Protein AF-A0A955VU71-F1 (afdb_monomer)

Structure (mmCIF, N/CA/C/O backbone):
data_AF-A0A955VU71-F1
#
_entry.id   AF-A0A955VU71-F1
#
loop_
_atom_site.group_PDB
_atom_site.id
_atom_site.type_symbol
_atom_site.label_atom_id
_atom_site.label_alt_id
_atom_site.label_comp_id
_atom_site.label_asym_id
_atom_site.label_entity_id
_atom_site.label_seq_id
_atom_site.pdbx_PDB_ins_code
_atom_site.Cartn_x
_atom_site.Cartn_y
_atom_site.Cartn_z
_atom_site.occupancy
_atom_site.B_iso_or_equiv
_atom_site.auth_seq_id
_atom_site.auth_comp_id
_atom_site.auth_asym_id
_atom_site.auth_atom_id
_atom_site.pdbx_PDB_model_num
ATOM 1 N N . MET A 1 1 ? -10.764 7.690 -10.296 1.00 56.53 1 MET A N 1
ATOM 2 C CA . MET A 1 1 ? -9.664 6.721 -10.076 1.00 56.53 1 MET A CA 1
ATOM 3 C C . MET A 1 1 ? -9.074 6.740 -8.660 1.00 56.53 1 MET A C 1
ATOM 5 O O . MET A 1 1 ? -8.476 5.755 -8.268 1.00 56.53 1 MET A O 1
ATOM 9 N N . THR A 1 2 ? -9.252 7.794 -7.853 1.00 69.88 2 THR A N 1
ATOM 10 C CA . THR A 1 2 ? -8.727 7.855 -6.470 1.00 69.88 2 THR A CA 1
ATOM 11 C C . THR A 1 2 ? -9.518 7.043 -5.436 1.00 69.88 2 THR A C 1
ATOM 13 O O . THR A 1 2 ? -8.966 6.726 -4.390 1.00 69.88 2 THR A O 1
ATOM 16 N N . GLY A 1 3 ? -10.781 6.691 -5.709 1.00 81.75 3 GLY A N 1
ATOM 17 C CA . GLY A 1 3 ? -11.631 5.944 -4.768 1.00 81.75 3 GLY A CA 1
ATOM 18 C C . GLY A 1 3 ? -11.113 4.537 -4.453 1.00 81.75 3 GLY A C 1
ATOM 19 O O . GLY A 1 3 ? -10.954 4.199 -3.286 1.00 81.75 3 GLY A O 1
ATOM 20 N N . GLU A 1 4 ? -10.767 3.753 -5.479 1.00 84.88 4 GLU A N 1
ATOM 21 C CA . GLU A 1 4 ? -10.231 2.390 -5.303 1.00 84.88 4 GLU A CA 1
ATOM 22 C C . GLU A 1 4 ? -8.861 2.388 -4.612 1.00 84.88 4 GLU A C 1
ATOM 24 O O . GLU A 1 4 ? -8.588 1.538 -3.768 1.00 84.88 4 GLU A O 1
ATOM 29 N N . PHE A 1 5 ? -8.018 3.382 -4.913 1.00 89.12 5 PHE A N 1
ATOM 30 C CA . PHE A 1 5 ? -6.723 3.552 -4.253 1.00 89.12 5 PHE A CA 1
ATOM 31 C C . PHE A 1 5 ? -6.884 3.795 -2.748 1.00 89.12 5 PHE A C 1
ATOM 33 O O . PHE A 1 5 ? -6.208 3.163 -1.941 1.00 89.12 5 PHE A O 1
ATOM 40 N N . LEU A 1 6 ? -7.782 4.709 -2.364 1.00 89.94 6 LEU A N 1
ATOM 41 C CA . LEU A 1 6 ? -8.023 5.020 -0.955 1.00 89.94 6 LEU A CA 1
ATOM 42 C C . LEU A 1 6 ? -8.595 3.814 -0.206 1.00 89.94 6 LEU A C 1
ATOM 44 O O . LEU A 1 6 ? -8.142 3.544 0.900 1.00 89.94 6 LEU A O 1
ATOM 48 N N . ALA A 1 7 ? -9.505 3.060 -0.830 1.00 89.62 7 ALA A N 1
ATOM 49 C CA . ALA A 1 7 ? -10.052 1.841 -0.242 1.00 89.62 7 ALA A CA 1
ATOM 50 C C . ALA A 1 7 ? -8.963 0.785 0.026 1.00 89.62 7 ALA A C 1
ATOM 52 O O . ALA A 1 7 ? -8.946 0.184 1.097 1.00 89.62 7 ALA A O 1
ATOM 53 N N . ALA A 1 8 ? -8.018 0.593 -0.901 1.00 88.88 8 ALA A N 1
ATOM 54 C CA . ALA A 1 8 ? -6.903 -0.338 -0.708 1.00 88.88 8 ALA A CA 1
ATOM 55 C C . ALA A 1 8 ? -5.977 0.089 0.447 1.00 88.88 8 ALA A C 1
ATOM 57 O O . ALA A 1 8 ? -5.578 -0.732 1.272 1.00 88.88 8 ALA A O 1
ATOM 58 N N . VAL A 1 9 ? -5.664 1.386 0.534 1.00 89.12 9 VAL A N 1
ATOM 59 C CA . VAL A 1 9 ? -4.843 1.949 1.619 1.00 89.12 9 VAL A CA 1
ATOM 60 C C . VAL A 1 9 ? -5.538 1.817 2.974 1.00 89.12 9 VAL A C 1
ATOM 62 O O . VAL A 1 9 ? -4.904 1.448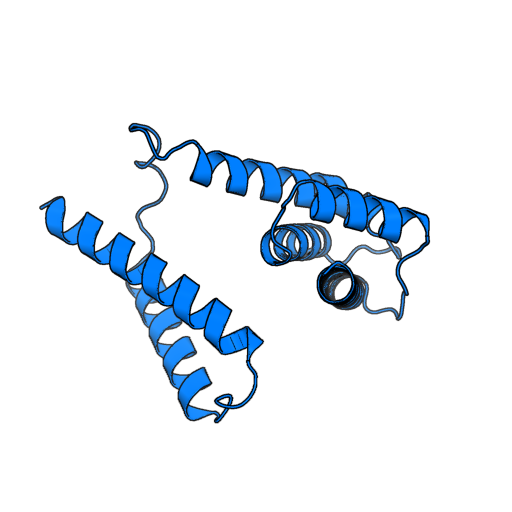 3.961 1.00 89.12 9 VAL A O 1
ATOM 65 N N . GLU A 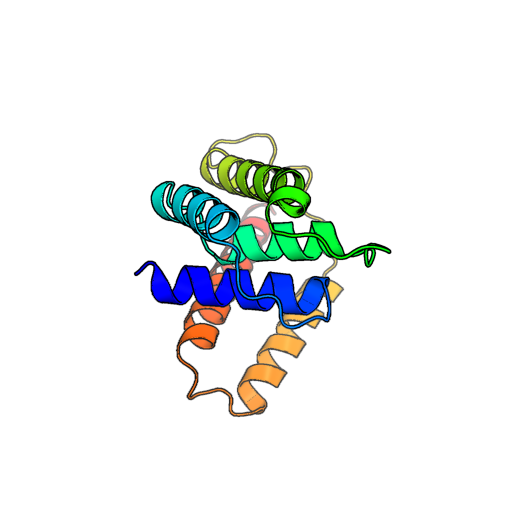1 10 ? -6.840 2.094 3.024 1.00 90.44 10 GLU A N 1
ATOM 66 C CA . GLU A 1 10 ? -7.652 1.954 4.231 1.00 90.44 10 GLU A CA 1
ATOM 67 C C . GLU A 1 10 ? -7.692 0.499 4.707 1.00 90.44 10 GLU A C 1
ATOM 69 O O . GLU A 1 10 ? -7.413 0.232 5.873 1.00 90.44 10 GLU A O 1
ATOM 74 N N . GLN A 1 11 ? -7.934 -0.457 3.806 1.00 89.62 11 GLN A N 1
ATOM 75 C CA . GLN A 1 11 ? -7.921 -1.884 4.140 1.00 89.62 11 GLN A CA 1
ATOM 76 C C . GLN A 1 11 ? -6.576 -2.344 4.713 1.00 89.62 11 GLN A C 1
ATOM 78 O O . GLN A 1 11 ? -6.554 -3.054 5.720 1.00 89.62 11 GLN A O 1
ATOM 83 N N . ALA A 1 12 ? -5.458 -1.909 4.126 1.00 87.19 12 ALA A N 1
ATOM 84 C CA . ALA A 1 12 ? -4.128 -2.244 4.631 1.00 87.19 12 ALA A CA 1
ATOM 85 C C . ALA A 1 12 ? -3.883 -1.669 6.038 1.00 87.19 12 ALA A C 1
ATOM 87 O O . ALA A 1 12 ? -3.353 -2.351 6.919 1.00 87.19 12 ALA A O 1
ATOM 88 N N . LEU A 1 13 ? -4.317 -0.429 6.286 1.00 87.19 13 LEU A N 1
ATOM 89 C CA . LEU A 1 13 ? -4.180 0.205 7.597 1.00 87.19 13 LEU A CA 1
ATOM 90 C C . LEU A 1 13 ? -5.058 -0.481 8.656 1.00 87.19 13 LEU A C 1
ATOM 92 O O . LEU A 1 13 ? -4.614 -0.693 9.788 1.00 87.19 13 LEU A O 1
ATOM 96 N N . LEU A 1 14 ? -6.279 -0.875 8.286 1.00 85.75 14 LEU A N 1
ATOM 97 C CA . LEU A 1 14 ? -7.185 -1.647 9.138 1.00 85.75 14 LEU A CA 1
ATOM 98 C C . LEU A 1 14 ? -6.587 -3.007 9.510 1.00 85.75 14 LEU A C 1
ATOM 100 O O . LEU A 1 14 ? -6.620 -3.388 10.682 1.00 85.75 14 LEU A O 1
ATOM 104 N N . ALA A 1 15 ? -5.990 -3.714 8.548 1.00 84.62 15 ALA A N 1
ATOM 105 C CA . ALA A 1 15 ? -5.336 -4.998 8.789 1.00 84.62 15 ALA A CA 1
ATOM 106 C C . ALA A 1 15 ? -4.137 -4.870 9.749 1.00 84.62 15 ALA A C 1
ATOM 108 O O . ALA A 1 15 ? -3.976 -5.691 10.655 1.00 84.62 15 ALA A O 1
ATOM 109 N N . GLY A 1 16 ? -3.332 -3.813 9.597 1.00 76.69 16 GLY A N 1
ATOM 110 C CA . GLY A 1 16 ? -2.158 -3.563 10.438 1.00 76.69 16 GLY A CA 1
ATOM 111 C C . GLY A 1 16 ? -2.487 -3.096 11.861 1.00 76.69 16 GLY A C 1
ATOM 112 O O . GLY A 1 16 ? -1.804 -3.470 12.816 1.00 76.69 16 GLY A O 1
ATOM 113 N N . THR A 1 17 ? -3.545 -2.300 12.030 1.00 76.81 17 THR A N 1
ATOM 114 C CA . THR A 1 17 ? -3.919 -1.710 13.331 1.00 76.81 17 THR A CA 1
ATOM 115 C C . THR A 1 17 ? -4.966 -2.515 14.102 1.00 76.81 17 THR A C 1
ATOM 117 O O . THR A 1 17 ? -5.061 -2.378 15.324 1.00 76.81 17 THR A O 1
ATOM 120 N N . GLY A 1 18 ? -5.757 -3.351 13.420 1.00 67.25 18 GLY A N 1
ATOM 121 C CA . GLY A 1 18 ? -6.807 -4.178 14.020 1.00 67.25 18 GLY A CA 1
ATOM 122 C C . GLY A 1 18 ? -7.968 -3.390 14.638 1.00 67.25 18 GLY A C 1
ATOM 123 O O . GLY A 1 18 ? -8.776 -3.961 15.368 1.00 67.25 18 GLY A O 1
ATOM 124 N N . ARG A 1 19 ? -8.055 -2.079 14.387 1.00 61.81 19 ARG A N 1
ATOM 125 C CA . ARG A 1 19 ? -9.145 -1.210 14.845 1.00 61.81 19 ARG A CA 1
ATOM 126 C C . ARG A 1 19 ? -9.700 -0.446 13.656 1.00 61.81 19 ARG A C 1
ATOM 128 O O . ARG A 1 19 ? -8.923 0.016 12.832 1.00 61.81 19 ARG A O 1
ATOM 135 N N . GLY A 1 20 ? -11.029 -0.325 13.610 1.00 58.00 20 GLY A N 1
ATOM 136 C CA . GLY A 1 20 ? -11.836 0.344 12.581 1.00 58.00 20 GLY A CA 1
ATOM 137 C C . GLY A 1 20 ? -11.543 1.836 12.415 1.00 58.00 20 GLY A C 1
ATOM 138 O O . GLY A 1 20 ? -12.408 2.667 12.668 1.00 58.00 20 GLY A O 1
ATOM 139 N N . LEU A 1 21 ? -10.315 2.183 12.047 1.00 62.31 21 LEU A N 1
ATOM 140 C CA . LEU A 1 21 ? -9.894 3.535 11.741 1.00 62.31 21 LEU A CA 1
ATOM 141 C C . LEU A 1 21 ? -10.182 3.821 10.278 1.00 62.31 21 LEU A C 1
ATOM 143 O O . LEU A 1 21 ? -9.476 3.347 9.390 1.00 62.31 21 LEU A O 1
ATOM 147 N N . MET A 1 22 ? -11.196 4.652 10.054 1.00 75.19 22 MET A N 1
ATOM 148 C CA . MET A 1 22 ? -11.243 5.435 8.829 1.00 75.19 22 MET A CA 1
ATOM 149 C C . MET A 1 22 ? -9.973 6.278 8.720 1.00 75.19 22 MET A C 1
ATOM 151 O O . MET A 1 22 ? -9.438 6.765 9.723 1.00 75.19 22 MET A O 1
ATOM 155 N N . LEU A 1 23 ? -9.508 6.474 7.488 1.00 80.94 23 LEU A N 1
ATOM 156 C CA . LEU A 1 23 ? -8.397 7.378 7.217 1.00 80.94 23 LEU A CA 1
ATOM 157 C C . LEU A 1 23 ? -8.743 8.782 7.725 1.00 80.94 23 LEU A C 1
ATOM 159 O O . LEU A 1 23 ? -9.775 9.353 7.366 1.00 80.94 23 LEU A O 1
ATOM 163 N N . SER A 1 24 ? -7.856 9.367 8.532 1.00 84.81 24 SER A N 1
ATOM 164 C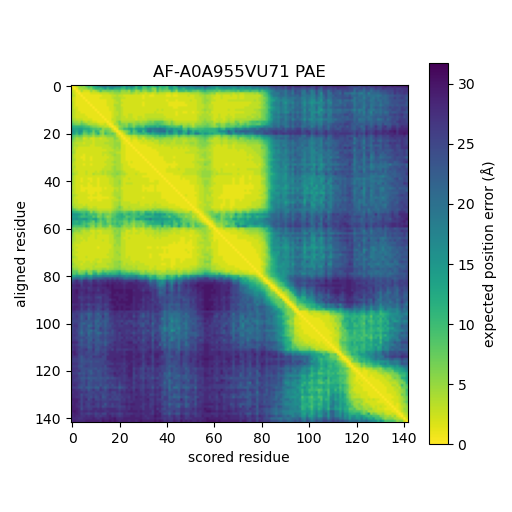 CA . SER A 1 24 ? -7.994 10.773 8.903 1.00 84.81 24 SER A CA 1
ATOM 165 C C . SER A 1 24 ? -7.876 11.663 7.658 1.00 84.81 24 SER A C 1
ATOM 167 O O . SER A 1 24 ? -7.277 11.274 6.652 1.00 84.81 24 SER A O 1
ATOM 169 N N . ALA A 1 25 ? -8.375 12.901 7.718 1.00 86.38 25 ALA A N 1
ATOM 170 C CA . ALA A 1 25 ? -8.219 13.854 6.613 1.00 86.38 25 ALA A CA 1
ATOM 171 C C . ALA A 1 25 ? -6.743 14.042 6.198 1.00 86.38 25 ALA A C 1
ATOM 173 O O . ALA A 1 25 ? -6.440 14.215 5.017 1.00 86.38 25 ALA A O 1
ATOM 174 N N . MET A 1 26 ? -5.817 13.956 7.158 1.00 86.12 26 MET A N 1
ATOM 175 C CA . MET A 1 26 ? -4.380 14.052 6.904 1.00 86.12 26 MET A CA 1
ATOM 176 C C . MET A 1 26 ? -3.835 12.808 6.185 1.00 86.12 26 MET A C 1
ATOM 178 O O . MET A 1 26 ? -3.070 12.943 5.227 1.00 86.12 26 MET A O 1
ATOM 182 N N . ASP A 1 27 ? -4.283 11.614 6.577 1.00 88.62 27 ASP A N 1
ATOM 183 C CA . ASP A 1 27 ? -3.915 10.356 5.916 1.00 88.62 27 ASP A CA 1
ATOM 184 C C . ASP A 1 27 ? -4.466 10.294 4.485 1.00 88.62 27 ASP A C 1
ATOM 186 O O . ASP A 1 27 ? -3.757 9.898 3.562 1.00 88.62 27 ASP A O 1
ATOM 190 N N . VAL A 1 28 ? -5.693 10.781 4.264 1.00 90.25 28 VAL A N 1
ATOM 191 C CA . VAL A 1 28 ? -6.280 10.901 2.921 1.00 90.25 28 VAL A CA 1
ATOM 192 C C . VAL A 1 28 ? -5.426 11.805 2.031 1.00 90.25 28 VAL A C 1
ATOM 194 O O . VAL A 1 28 ? -5.174 11.473 0.872 1.00 90.25 28 VAL A O 1
ATOM 197 N N . GLN A 1 29 ? -4.947 12.939 2.548 1.00 92.44 29 GLN A N 1
ATOM 198 C CA . GLN A 1 29 ? -4.090 13.845 1.777 1.00 92.44 29 GLN A CA 1
ATOM 199 C C . GLN A 1 29 ? -2.728 13.222 1.458 1.00 92.44 29 GLN A C 1
ATOM 201 O O . GLN A 1 29 ? -2.203 13.419 0.359 1.00 92.44 29 GLN A O 1
ATOM 206 N N . LEU A 1 30 ? -2.166 12.443 2.384 1.00 92.56 30 LEU A N 1
ATOM 207 C CA . LEU A 1 30 ? -0.935 11.697 2.149 1.00 92.56 30 LEU A CA 1
ATOM 208 C C . LEU A 1 30 ? -1.128 10.612 1.078 1.00 92.56 30 LEU A C 1
ATOM 210 O O . LEU A 1 30 ? -0.394 10.606 0.092 1.00 92.56 30 LEU A O 1
ATOM 214 N N . ALA A 1 31 ? -2.175 9.797 1.185 1.00 91.81 31 ALA A N 1
ATOM 215 C CA . ALA A 1 31 ? -2.515 8.789 0.185 1.00 91.81 31 ALA A CA 1
ATOM 216 C C . ALA A 1 31 ? -2.761 9.410 -1.204 1.00 91.81 31 ALA A C 1
ATOM 218 O O . ALA A 1 31 ? -2.256 8.927 -2.217 1.00 91.81 31 ALA A O 1
ATOM 219 N N . ARG A 1 32 ? -3.460 10.553 -1.267 1.00 93.06 32 ARG A N 1
ATOM 220 C CA . ARG A 1 32 ? -3.664 11.310 -2.515 1.00 93.06 32 ARG A CA 1
ATOM 221 C C . ARG A 1 32 ? -2.367 11.845 -3.115 1.00 93.06 32 ARG A C 1
ATOM 223 O O . ARG A 1 32 ? -2.312 12.027 -4.330 1.00 93.06 32 ARG A O 1
ATOM 230 N N . ARG A 1 33 ? -1.340 12.146 -2.313 1.00 93.25 33 ARG A N 1
ATOM 231 C CA . ARG A 1 33 ? -0.023 12.538 -2.845 1.00 93.25 33 ARG A CA 1
ATOM 232 C C . ARG A 1 33 ? 0.630 11.376 -3.585 1.00 93.25 33 ARG A C 1
ATOM 234 O O . ARG A 1 33 ? 1.032 11.575 -4.725 1.00 93.25 33 ARG A O 1
ATOM 241 N N . TRP A 1 34 ? 0.644 10.178 -3.005 1.00 91.81 34 TRP A N 1
ATOM 242 C CA . TRP A 1 34 ? 1.180 8.992 -3.684 1.00 91.81 34 TRP A CA 1
ATOM 243 C C . TRP A 1 34 ? 0.383 8.631 -4.940 1.00 91.81 34 TRP A C 1
ATOM 245 O O . TRP A 1 34 ? 0.975 8.408 -5.993 1.00 91.81 34 TRP A O 1
ATOM 255 N N . ALA A 1 35 ? -0.950 8.682 -4.870 1.00 91.31 35 ALA A N 1
ATOM 256 C CA . ALA A 1 35 ? -1.801 8.443 -6.035 1.00 91.31 35 ALA A CA 1
ATOM 257 C C . ALA A 1 35 ? -1.531 9.448 -7.172 1.00 91.31 35 ALA A C 1
ATOM 259 O O . ALA A 1 35 ? -1.432 9.060 -8.332 1.00 91.31 35 ALA A O 1
ATOM 260 N N . ARG A 1 36 ? -1.372 10.742 -6.852 1.00 92.06 36 ARG A N 1
ATOM 261 C CA . ARG A 1 36 ? -1.020 11.777 -7.844 1.00 92.06 36 ARG A CA 1
ATOM 262 C C . ARG A 1 36 ? 0.389 11.613 -8.409 1.00 92.06 36 ARG A C 1
ATOM 264 O O . ARG A 1 36 ? 0.608 11.980 -9.554 1.00 92.06 36 ARG A O 1
ATOM 271 N N . ALA A 1 37 ? 1.311 11.050 -7.633 1.00 88.25 37 ALA A N 1
ATOM 272 C CA . ALA A 1 37 ? 2.652 10.703 -8.091 1.00 88.25 37 ALA A CA 1
ATOM 273 C C . ALA A 1 37 ? 2.685 9.438 -8.976 1.00 88.25 37 ALA A C 1
ATOM 275 O O . ALA A 1 37 ? 3.761 9.005 -9.374 1.00 88.25 37 ALA A O 1
ATOM 276 N N . GLY A 1 38 ? 1.529 8.832 -9.280 1.00 88.25 38 GLY A N 1
ATOM 277 C CA . GLY A 1 38 ? 1.439 7.648 -10.136 1.00 88.25 38 GLY A CA 1
ATOM 278 C C . GLY A 1 38 ? 1.916 6.360 -9.465 1.00 88.25 38 GLY A C 1
ATOM 279 O O . GLY A 1 38 ? 2.151 5.367 -10.148 1.00 88.25 38 GLY A O 1
ATOM 280 N N . VAL A 1 39 ? 2.063 6.359 -8.137 1.00 88.31 39 VAL A N 1
ATOM 281 C CA . VAL A 1 39 ? 2.497 5.174 -7.393 1.00 88.31 39 VAL A CA 1
ATOM 282 C C . VAL A 1 39 ? 1.377 4.123 -7.412 1.00 88.31 39 VAL A C 1
ATOM 284 O O . VAL A 1 39 ? 0.240 4.445 -7.054 1.00 88.31 39 VAL A O 1
ATOM 287 N N . PRO A 1 40 ? 1.662 2.858 -7.772 1.00 88.12 40 PRO A N 1
ATOM 288 C CA . PRO A 1 40 ? 0.674 1.788 -7.709 1.00 88.12 40 PRO A CA 1
ATOM 289 C C . PRO A 1 40 ? 0.209 1.522 -6.273 1.00 88.12 40 PRO A C 1
ATOM 291 O O . PRO A 1 40 ? 1.023 1.460 -5.351 1.00 88.12 40 PRO A O 1
ATOM 294 N N . ALA A 1 41 ? -1.090 1.270 -6.084 1.00 88.50 41 ALA A N 1
ATOM 295 C CA . ALA A 1 41 ? -1.656 0.963 -4.765 1.00 88.50 41 ALA A CA 1
ATOM 296 C C . ALA A 1 41 ? -0.941 -0.215 -4.078 1.00 88.50 41 ALA A C 1
ATOM 298 O O . ALA A 1 41 ? -0.681 -0.151 -2.883 1.00 88.50 41 ALA A O 1
ATOM 299 N N . ALA A 1 42 ? -0.546 -1.244 -4.839 1.00 86.06 42 ALA A N 1
ATOM 300 C CA . ALA A 1 42 ? 0.159 -2.415 -4.312 1.00 86.06 42 ALA A CA 1
ATOM 301 C C . ALA A 1 42 ? 1.506 -2.068 -3.649 1.00 86.06 42 ALA A C 1
ATOM 303 O O . ALA A 1 42 ? 1.861 -2.664 -2.638 1.00 86.06 42 ALA A O 1
ATOM 304 N N . VAL A 1 43 ? 2.231 -1.073 -4.175 1.00 89.44 43 VAL A N 1
ATOM 305 C CA . VAL A 1 43 ? 3.508 -0.610 -3.602 1.00 89.44 43 VAL A CA 1
ATOM 306 C C . VAL A 1 43 ? 3.270 0.068 -2.254 1.00 89.44 43 VAL A C 1
ATOM 308 O O . VAL A 1 43 ? 3.986 -0.182 -1.287 1.00 89.44 43 VAL A O 1
ATOM 311 N N . VAL A 1 44 ? 2.222 0.892 -2.171 1.00 90.69 44 VAL A N 1
ATOM 312 C CA . VAL A 1 44 ? 1.831 1.556 -0.922 1.00 90.69 44 VAL A CA 1
ATOM 313 C C . VAL A 1 44 ? 1.351 0.542 0.113 1.00 90.69 44 VAL A C 1
ATOM 315 O O . VAL A 1 44 ? 1.769 0.613 1.265 1.00 90.69 44 VAL A O 1
ATOM 318 N N . VAL A 1 45 ? 0.526 -0.425 -0.292 1.00 91.50 45 VAL A N 1
ATOM 319 C CA . VAL A 1 45 ? 0.049 -1.508 0.581 1.00 91.50 45 VAL A CA 1
ATOM 320 C C . VAL A 1 45 ? 1.223 -2.308 1.145 1.00 91.50 45 VAL A C 1
ATOM 322 O O . VAL A 1 45 ? 1.296 -2.463 2.359 1.00 91.50 45 VAL A O 1
ATOM 325 N N . ALA A 1 46 ? 2.190 -2.707 0.314 1.00 85.75 46 ALA A N 1
ATOM 326 C CA . ALA A 1 46 ? 3.374 -3.436 0.773 1.00 85.75 46 ALA A CA 1
ATOM 327 C C . ALA A 1 46 ? 4.184 -2.648 1.820 1.00 85.75 46 ALA A C 1
ATOM 329 O O . ALA A 1 46 ? 4.643 -3.205 2.818 1.00 85.75 46 ALA A O 1
ATOM 330 N N . GLY A 1 47 ? 4.329 -1.332 1.633 1.00 88.00 47 GLY A N 1
ATOM 331 C CA . GLY A 1 47 ? 4.979 -0.464 2.615 1.00 88.00 47 GLY A CA 1
ATOM 332 C C . GLY A 1 47 ? 4.217 -0.373 3.941 1.00 88.00 47 GLY A C 1
ATOM 333 O O . GLY A 1 47 ? 4.831 -0.412 5.008 1.00 88.00 47 GLY A O 1
ATOM 334 N N . ILE A 1 48 ? 2.883 -0.297 3.889 1.00 88.94 48 ILE A N 1
ATOM 335 C CA . ILE A 1 48 ? 2.024 -0.311 5.084 1.00 88.94 48 ILE A CA 1
ATOM 336 C C . ILE A 1 48 ? 2.160 -1.649 5.809 1.00 88.94 48 ILE A C 1
ATOM 338 O O . ILE A 1 48 ? 2.459 -1.668 6.999 1.00 88.94 48 ILE A O 1
ATOM 342 N N . GLU A 1 49 ? 2.002 -2.766 5.107 1.00 88.12 49 GLU A N 1
ATOM 343 C CA . GLU A 1 49 ? 2.131 -4.104 5.688 1.00 88.12 49 GLU A CA 1
ATOM 344 C C . GLU A 1 49 ? 3.493 -4.293 6.360 1.00 88.12 49 GLU A C 1
ATOM 346 O O . GLU A 1 49 ? 3.557 -4.758 7.497 1.00 88.12 49 GLU A O 1
ATOM 351 N N . ARG A 1 50 ? 4.576 -3.833 5.721 1.00 85.81 50 ARG A N 1
ATOM 352 C CA . ARG A 1 50 ? 5.921 -3.864 6.307 1.00 85.81 50 ARG A CA 1
ATOM 353 C C . ARG A 1 50 ? 6.035 -3.002 7.565 1.00 85.81 50 ARG A C 1
ATOM 355 O O . ARG A 1 50 ? 6.635 -3.445 8.541 1.00 85.81 50 ARG A O 1
ATOM 362 N N . ALA A 1 51 ? 5.444 -1.806 7.581 1.00 87.56 51 ALA A N 1
ATOM 363 C CA . ALA A 1 51 ? 5.444 -0.940 8.764 1.00 87.56 51 ALA A CA 1
ATOM 364 C C . ALA A 1 51 ? 4.711 -1.566 9.960 1.00 87.56 51 ALA A C 1
ATOM 366 O O . ALA A 1 51 ? 5.084 -1.331 11.108 1.00 87.56 51 ALA A O 1
ATOM 367 N N . PHE A 1 52 ? 3.672 -2.360 9.694 1.00 85.06 52 PHE A N 1
ATOM 368 C CA . PHE A 1 52 ? 2.848 -3.013 10.713 1.00 85.06 52 PHE A CA 1
ATOM 369 C C . PHE A 1 52 ? 3.188 -4.496 10.929 1.00 85.06 52 PHE A C 1
ATOM 371 O O . PHE A 1 52 ? 2.524 -5.151 11.736 1.00 85.06 52 PHE A O 1
ATOM 378 N N . ALA A 1 53 ? 4.239 -5.017 10.283 1.00 83.69 53 ALA A N 1
ATOM 379 C CA . ALA A 1 53 ? 4.692 -6.403 10.435 1.00 83.69 53 ALA A CA 1
ATOM 380 C C . ALA A 1 53 ? 4.957 -6.757 11.908 1.00 83.69 53 ALA A C 1
ATOM 382 O O . ALA A 1 53 ? 4.635 -7.851 12.374 1.00 83.69 53 ALA A O 1
ATOM 383 N N . HIS A 1 54 ? 5.463 -5.790 12.675 1.00 74.62 54 HIS A N 1
ATOM 384 C CA . HIS A 1 54 ? 5.474 -5.841 14.130 1.00 74.62 54 HIS A CA 1
ATOM 385 C C . HIS A 1 54 ? 4.327 -4.980 14.659 1.00 74.62 54 HIS A C 1
ATOM 387 O O . HIS A 1 54 ? 4.421 -3.753 14.658 1.00 74.62 54 HIS A O 1
ATOM 393 N N . LYS A 1 55 ? 3.233 -5.622 15.101 1.00 67.44 55 LYS A N 1
ATOM 394 C CA . LYS A 1 55 ? 2.035 -4.924 15.598 1.00 67.44 55 LYS A CA 1
ATOM 395 C C . LYS A 1 55 ? 2.418 -3.861 16.639 1.00 67.44 55 LYS A C 1
ATOM 397 O O . LYS A 1 55 ? 2.901 -4.217 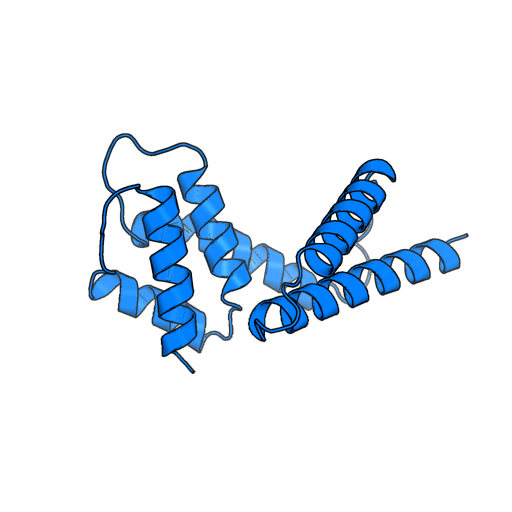17.719 1.00 67.44 55 LYS A O 1
ATOM 402 N N . PRO A 1 56 ? 2.201 -2.565 16.357 1.00 66.81 56 PRO A N 1
ATOM 403 C CA . PRO A 1 56 ? 2.569 -1.516 17.287 1.00 66.81 56 PRO A CA 1
ATOM 404 C C . PRO A 1 56 ? 1.685 -1.584 18.536 1.00 66.81 56 PRO A C 1
ATOM 406 O O . PRO A 1 56 ? 0.487 -1.857 18.470 1.00 66.81 56 PRO A O 1
ATOM 409 N N . ARG A 1 57 ? 2.281 -1.296 19.701 1.00 62.59 57 ARG A N 1
ATOM 410 C CA . ARG A 1 57 ? 1.574 -1.276 20.999 1.00 62.59 57 ARG A CA 1
ATOM 411 C C . ARG A 1 57 ? 0.515 -0.171 21.085 1.00 62.59 57 ARG A C 1
ATOM 413 O O . ARG A 1 57 ? -0.368 -0.241 21.934 1.00 62.59 57 ARG A O 1
ATOM 420 N N . THR A 1 58 ? 0.618 0.850 20.234 1.00 66.19 58 THR A N 1
ATOM 421 C CA . THR A 1 58 ? -0.318 1.973 20.155 1.00 66.19 58 THR A CA 1
ATOM 422 C C . THR A 1 58 ? -0.907 2.089 18.760 1.00 66.19 58 THR A C 1
ATOM 424 O O . THR A 1 58 ? -0.284 1.719 17.766 1.00 66.19 58 THR A O 1
ATOM 427 N N . THR A 1 59 ? -2.119 2.627 18.690 1.00 66.19 59 THR A N 1
ATOM 428 C CA . THR A 1 59 ? -2.798 2.913 17.431 1.00 66.19 59 THR A CA 1
ATOM 429 C C . THR A 1 59 ? -2.012 3.958 16.637 1.00 66.19 59 THR A C 1
ATOM 431 O O . THR A 1 59 ? -1.698 5.022 17.172 1.00 66.19 59 THR A O 1
ATOM 434 N N . ARG A 1 60 ? -1.685 3.665 15.373 1.00 76.81 60 ARG A N 1
ATOM 435 C CA . ARG A 1 60 ? -0.923 4.568 14.501 1.00 76.81 60 ARG A CA 1
ATOM 436 C C . ARG A 1 60 ? -1.571 4.692 13.124 1.00 76.81 60 ARG A C 1
ATOM 438 O O . ARG A 1 60 ? -2.099 3.717 12.608 1.00 76.81 60 ARG A O 1
ATOM 445 N N . GLY A 1 61 ? -1.544 5.903 12.568 1.00 83.88 61 GLY A N 1
ATOM 446 C CA . GLY A 1 61 ? -2.085 6.219 11.242 1.00 83.88 61 GLY A CA 1
ATOM 447 C C . GLY A 1 61 ? -1.056 6.078 10.120 1.00 83.88 61 GLY A C 1
ATOM 448 O O . GLY A 1 61 ? 0.055 5.585 10.326 1.00 83.88 61 GLY A O 1
ATOM 449 N N . LEU A 1 62 ? -1.398 6.576 8.933 1.00 86.50 62 LEU A N 1
ATOM 450 C CA . LEU A 1 62 ? -0.576 6.451 7.725 1.00 86.50 62 LEU A CA 1
ATOM 451 C C . LEU A 1 62 ? 0.763 7.192 7.848 1.00 86.50 62 LEU A C 1
ATOM 453 O O . LEU A 1 62 ? 1.764 6.759 7.285 1.00 86.50 62 LEU A O 1
ATOM 457 N N . ALA A 1 63 ? 0.807 8.262 8.646 1.00 87.06 63 ALA A N 1
ATOM 458 C CA . ALA A 1 63 ? 2.043 8.977 8.970 1.00 87.06 63 ALA A CA 1
ATOM 459 C C . ALA A 1 63 ? 3.126 8.073 9.593 1.00 87.06 63 ALA A C 1
ATOM 461 O O . ALA A 1 63 ? 4.311 8.305 9.382 1.00 87.06 63 ALA A O 1
ATOM 462 N N . TYR A 1 64 ? 2.737 7.028 10.331 1.00 87.38 64 TYR A N 1
ATOM 463 C CA . TYR A 1 64 ? 3.687 6.054 10.871 1.00 87.38 64 TYR A CA 1
ATOM 464 C C . TYR A 1 64 ? 4.246 5.119 9.797 1.00 87.38 64 TYR A C 1
ATOM 466 O O . TYR A 1 64 ? 5.427 4.793 9.833 1.00 87.38 64 TYR A O 1
ATOM 474 N N . ALA A 1 65 ? 3.409 4.710 8.842 1.00 88.62 65 ALA A N 1
ATOM 475 C CA . ALA A 1 65 ? 3.812 3.838 7.743 1.00 88.62 65 ALA A CA 1
ATOM 476 C C . ALA A 1 65 ? 4.580 4.574 6.634 1.00 88.62 65 ALA A C 1
ATOM 478 O O . ALA A 1 65 ? 5.241 3.929 5.824 1.00 88.62 65 ALA A O 1
ATOM 479 N N . ALA A 1 66 ? 4.514 5.908 6.601 1.00 91.06 66 ALA A N 1
ATOM 480 C CA . ALA A 1 66 ? 5.097 6.728 5.543 1.00 91.06 66 ALA A CA 1
ATOM 481 C C . ALA A 1 66 ? 6.571 6.402 5.223 1.00 91.06 66 ALA A C 1
ATOM 483 O O . ALA A 1 66 ? 6.855 6.209 4.043 1.00 91.06 66 ALA A O 1
ATOM 484 N N . PRO A 1 67 ? 7.492 6.230 6.195 1.00 90.38 67 PRO A N 1
ATOM 485 C CA . PRO A 1 67 ? 8.886 5.903 5.881 1.00 90.38 67 PRO A CA 1
ATOM 486 C C . PRO A 1 67 ? 9.050 4.560 5.153 1.00 90.38 67 PRO A C 1
ATOM 488 O O . PRO A 1 67 ? 9.827 4.459 4.206 1.00 90.38 67 PRO A O 1
ATOM 491 N N . ALA A 1 68 ? 8.291 3.537 5.556 1.00 88.88 68 ALA A N 1
ATOM 492 C CA . ALA A 1 68 ? 8.325 2.217 4.923 1.00 88.88 68 ALA A CA 1
ATOM 493 C C . ALA A 1 68 ? 7.664 2.232 3.534 1.00 88.88 68 ALA A C 1
ATOM 495 O O . ALA A 1 68 ? 8.130 1.568 2.610 1.00 88.88 68 ALA A O 1
ATOM 496 N N . VAL A 1 69 ? 6.603 3.027 3.365 1.00 90.12 69 VAL A N 1
ATOM 497 C CA . VAL A 1 69 ? 5.980 3.274 2.058 1.00 90.12 69 VAL A CA 1
ATOM 498 C C . VAL A 1 69 ? 6.948 3.982 1.116 1.00 90.12 69 VAL A C 1
ATOM 500 O O . VAL A 1 69 ? 7.077 3.583 -0.036 1.00 90.12 69 VAL A O 1
ATOM 503 N N . GLU A 1 70 ? 7.669 4.995 1.587 1.00 92.44 70 GLU A N 1
ATOM 504 C CA . GLU A 1 70 ? 8.679 5.687 0.785 1.00 92.44 70 GLU A CA 1
ATOM 505 C C . GLU A 1 70 ? 9.838 4.766 0.385 1.00 92.44 70 GLU A C 1
ATOM 507 O O . GLU A 1 70 ? 10.317 4.846 -0.745 1.00 92.44 70 GLU A O 1
ATOM 512 N N . GLU A 1 71 ? 10.262 3.852 1.261 1.00 88.88 71 GLU A N 1
ATOM 513 C CA . GLU A 1 71 ? 11.247 2.820 0.921 1.00 88.88 71 GLU A CA 1
ATOM 514 C C . GLU A 1 71 ? 10.731 1.886 -0.185 1.00 88.88 71 GLU A C 1
ATOM 516 O O . GLU A 1 71 ? 11.437 1.654 -1.167 1.00 88.88 71 GLU A O 1
ATOM 521 N N . ALA A 1 72 ? 9.482 1.421 -0.080 1.00 86.12 72 ALA A N 1
ATOM 522 C CA . ALA A 1 72 ? 8.845 0.604 -1.112 1.00 86.12 72 ALA A CA 1
ATOM 523 C C . ALA A 1 72 ? 8.718 1.355 -2.450 1.00 86.12 72 ALA A C 1
ATOM 525 O O . ALA A 1 72 ? 8.958 0.780 -3.512 1.00 86.12 72 ALA A O 1
ATOM 526 N N . ILE A 1 73 ? 8.401 2.655 -2.410 1.00 89.12 73 ILE A N 1
ATOM 527 C CA . ILE A 1 73 ? 8.358 3.521 -3.595 1.00 89.12 73 ILE A CA 1
ATOM 528 C C . ILE A 1 73 ? 9.743 3.640 -4.230 1.00 89.12 73 ILE A C 1
ATOM 530 O O . ILE A 1 73 ? 9.848 3.494 -5.446 1.00 89.12 73 ILE A O 1
ATOM 534 N N . ARG A 1 74 ? 10.803 3.864 -3.441 1.00 90.00 74 ARG A N 1
ATOM 535 C CA . ARG A 1 74 ? 12.180 3.931 -3.957 1.00 90.00 74 ARG A CA 1
ATOM 536 C C . ARG A 1 74 ? 12.602 2.618 -4.610 1.00 90.00 74 ARG A C 1
ATOM 538 O O . ARG A 1 74 ? 13.144 2.649 -5.709 1.00 90.00 74 ARG A O 1
ATOM 545 N N . ALA A 1 75 ? 12.309 1.481 -3.980 1.00 82.69 75 ALA A N 1
ATOM 546 C CA . ALA A 1 75 ? 12.601 0.166 -4.547 1.00 82.69 75 ALA A CA 1
ATOM 547 C C . ALA A 1 75 ? 11.858 -0.052 -5.876 1.00 82.69 75 ALA A C 1
ATOM 549 O O . ALA A 1 75 ? 12.452 -0.460 -6.870 1.00 82.69 75 ALA A O 1
ATOM 550 N N . TRP A 1 76 ? 10.572 0.301 -5.930 1.00 87.12 76 TRP A N 1
ATOM 551 C CA . TRP A 1 76 ? 9.785 0.241 -7.161 1.00 87.12 76 TRP A CA 1
ATOM 552 C C . TRP A 1 76 ? 10.3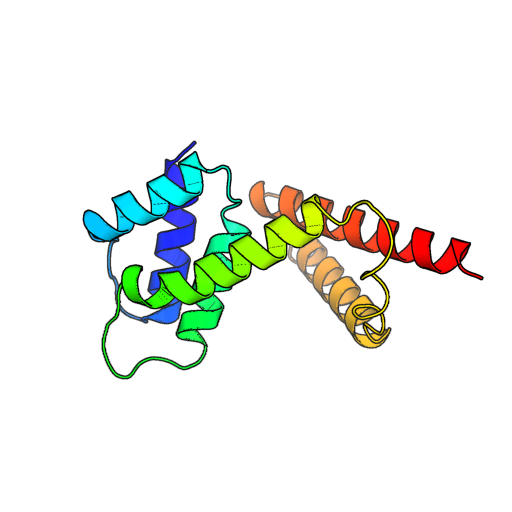26 1.173 -8.258 1.00 87.12 76 TRP A C 1
ATOM 554 O O . TRP A 1 76 ? 10.409 0.769 -9.415 1.00 87.12 76 TRP A O 1
ATOM 564 N N . GLN A 1 77 ? 10.727 2.399 -7.914 1.00 84.62 77 GLN A N 1
ATOM 565 C CA . GLN A 1 77 ? 11.335 3.341 -8.859 1.00 84.62 77 GLN A CA 1
ATOM 566 C C . GLN A 1 77 ? 12.671 2.821 -9.396 1.00 84.62 77 GLN A C 1
ATOM 568 O O . GLN A 1 77 ? 12.903 2.892 -10.601 1.00 84.62 77 GLN A O 1
ATOM 573 N N . ALA A 1 78 ? 13.517 2.249 -8.536 1.00 76.62 78 ALA A N 1
ATOM 574 C CA . ALA A 1 78 ? 14.791 1.656 -8.935 1.00 76.62 78 ALA A CA 1
ATOM 575 C C . ALA A 1 78 ? 14.597 0.520 -9.954 1.00 76.62 78 ALA A C 1
ATOM 577 O O . ALA A 1 78 ? 15.322 0.461 -10.941 1.00 76.62 78 ALA A O 1
ATOM 578 N N . LEU A 1 79 ? 13.559 -0.308 -9.792 1.00 74.00 79 LEU A N 1
ATOM 579 C CA . LEU A 1 79 ? 13.213 -1.363 -10.755 1.00 74.00 79 LEU A CA 1
ATOM 580 C C . LEU A 1 79 ? 12.732 -0.827 -12.113 1.00 74.00 79 LEU A C 1
ATOM 582 O O . LEU A 1 79 ? 12.818 -1.536 -13.111 1.00 74.00 79 LEU A O 1
ATOM 586 N N . GLN A 1 80 ? 12.216 0.402 -12.165 1.00 73.12 80 GLN A N 1
ATOM 587 C CA . GLN A 1 80 ? 11.804 1.034 -13.421 1.00 73.12 80 GLN A CA 1
ATOM 588 C C . GLN A 1 80 ? 12.943 1.777 -14.124 1.00 73.12 80 GLN A C 1
ATOM 590 O O . GLN A 1 80 ? 12.944 1.866 -15.348 1.00 73.12 80 GLN A O 1
ATOM 595 N N . VAL A 1 81 ? 13.908 2.301 -13.364 1.00 62.88 81 VAL A N 1
ATOM 596 C CA . VAL A 1 81 ? 15.088 3.002 -13.899 1.00 62.88 81 VAL A CA 1
ATOM 597 C C . VAL A 1 81 ? 16.209 2.014 -14.265 1.00 62.88 81 VAL A C 1
ATOM 599 O O . VAL A 1 81 ? 16.908 2.224 -15.250 1.00 62.88 81 VAL A O 1
ATOM 602 N N . GLY A 1 82 ? 16.322 0.888 -13.551 1.00 48.19 82 GLY A N 1
ATOM 603 C CA . GLY A 1 82 ? 17.312 -0.183 -13.747 1.00 48.19 82 GLY A CA 1
ATOM 604 C C . GLY A 1 82 ? 17.093 -1.091 -14.965 1.00 48.19 82 GLY A C 1
ATOM 605 O O . GLY A 1 82 ? 17.639 -2.188 -15.021 1.00 48.19 82 GLY A O 1
ATOM 606 N N . GLY A 1 83 ? 16.326 -0.646 -15.968 1.00 45.62 83 GLY A N 1
ATOM 607 C CA . GLY A 1 83 ? 16.305 -1.269 -17.299 1.00 45.62 83 GLY A CA 1
ATOM 608 C C . GLY A 1 83 ? 17.631 -1.134 -18.067 1.00 45.62 83 GLY A C 1
ATOM 609 O O . GLY A 1 83 ? 17.742 -1.656 -19.173 1.00 45.62 83 GLY A O 1
ATOM 610 N N . GLY A 1 84 ? 18.625 -0.447 -17.493 1.00 38.25 84 GLY A N 1
ATOM 611 C CA . GLY A 1 84 ? 20.020 -0.455 -17.922 1.00 38.25 84 GLY A CA 1
ATOM 612 C C . GLY A 1 84 ? 20.897 -1.172 -16.895 1.00 38.25 84 GLY A C 1
ATOM 613 O O . GLY A 1 84 ? 21.111 -0.651 -15.807 1.00 38.25 84 GLY A O 1
ATOM 614 N N . THR A 1 85 ? 21.334 -2.380 -17.256 1.00 43.94 85 THR A N 1
ATOM 615 C CA . THR A 1 85 ? 22.653 -2.985 -16.969 1.00 43.94 85 THR A CA 1
ATOM 616 C C . THR A 1 85 ? 23.432 -2.433 -15.761 1.00 43.94 85 THR A C 1
ATOM 618 O O . THR A 1 85 ? 24.083 -1.406 -15.896 1.00 43.94 85 THR A O 1
ATOM 621 N N . ASP A 1 86 ? 23.370 -3.111 -14.606 1.00 38.91 86 ASP A N 1
ATOM 622 C CA . ASP A 1 86 ? 24.549 -3.710 -13.922 1.00 38.91 86 ASP A CA 1
ATOM 623 C C . ASP A 1 86 ? 24.260 -4.186 -12.481 1.00 38.91 86 ASP A C 1
ATOM 625 O O . ASP A 1 86 ? 24.947 -5.067 -11.981 1.00 38.91 86 ASP A O 1
ATOM 629 N N . ASP A 1 87 ? 23.182 -3.737 -11.832 1.00 37.25 87 ASP A N 1
ATOM 630 C CA . ASP A 1 87 ? 22.835 -4.168 -10.457 1.00 37.25 87 ASP A CA 1
ATOM 631 C C . ASP A 1 87 ? 21.786 -5.302 -10.398 1.00 37.25 87 ASP A C 1
ATOM 633 O O . ASP A 1 87 ? 21.115 -5.526 -9.390 1.00 37.25 87 ASP A O 1
ATOM 637 N N . ALA A 1 88 ? 21.625 -6.056 -11.490 1.00 36.84 88 ALA A N 1
ATOM 638 C CA . ALA A 1 88 ? 20.726 -7.215 -11.561 1.00 36.84 88 ALA A CA 1
ATOM 639 C C . ALA A 1 88 ? 21.356 -8.519 -11.022 1.00 36.84 88 ALA A C 1
ATOM 641 O O . ALA A 1 88 ? 20.710 -9.564 -11.048 1.00 36.84 88 ALA A O 1
ATOM 642 N N . ALA A 1 89 ? 22.595 -8.475 -10.520 1.00 37.38 89 ALA A N 1
ATOM 643 C CA . ALA A 1 89 ? 23.312 -9.656 -10.036 1.00 37.38 89 ALA A CA 1
ATOM 644 C C . ALA A 1 89 ? 22.973 -10.059 -8.583 1.00 37.38 89 ALA A C 1
ATOM 646 O O . ALA A 1 89 ? 23.356 -11.142 -8.153 1.00 37.38 89 ALA A O 1
ATOM 647 N N . ALA A 1 90 ? 22.242 -9.235 -7.818 1.00 40.19 90 ALA A N 1
ATOM 648 C CA . ALA A 1 90 ? 21.968 -9.495 -6.395 1.00 40.19 90 ALA A CA 1
ATOM 649 C C . ALA A 1 90 ? 20.551 -10.026 -6.083 1.00 40.19 90 ALA A C 1
ATOM 651 O O . ALA A 1 90 ? 20.209 -10.216 -4.917 1.00 40.19 90 ALA A O 1
ATOM 652 N N . VAL A 1 91 ? 19.711 -10.274 -7.094 1.00 42.50 91 VAL A N 1
ATOM 653 C CA . VAL A 1 91 ? 18.329 -10.767 -6.913 1.00 42.50 91 VAL A CA 1
ATOM 654 C C . VAL A 1 91 ? 17.998 -11.925 -7.852 1.00 42.50 91 VAL A C 1
ATOM 656 O O . VAL A 1 91 ? 16.959 -11.910 -8.500 1.00 42.50 91 VAL A O 1
ATOM 659 N N . VAL A 1 92 ? 18.848 -12.952 -7.932 1.00 45.16 92 VAL A N 1
ATOM 660 C CA . VAL A 1 92 ? 18.425 -14.245 -8.499 1.00 45.16 92 VAL A CA 1
ATOM 661 C C . VAL A 1 92 ? 19.125 -15.419 -7.806 1.00 45.16 92 VAL A C 1
ATOM 663 O O . VAL A 1 92 ? 20.006 -16.052 -8.361 1.00 45.16 92 VAL A O 1
ATOM 666 N N . GLU A 1 93 ? 18.663 -15.746 -6.606 1.00 39.38 93 GLU A N 1
ATOM 667 C CA . GLU A 1 93 ? 18.431 -17.142 -6.211 1.00 39.38 93 GLU A CA 1
ATOM 668 C C . GLU A 1 93 ? 17.060 -17.164 -5.531 1.00 39.38 93 GLU A C 1
ATOM 670 O O . GLU A 1 93 ? 16.905 -17.342 -4.327 1.00 39.38 93 GLU A O 1
ATOM 675 N N . ALA A 1 94 ? 16.017 -16.863 -6.309 1.00 46.62 94 ALA A N 1
ATOM 676 C CA . ALA A 1 94 ? 14.691 -17.291 -5.904 1.00 46.62 94 ALA A CA 1
ATOM 677 C C . ALA A 1 94 ? 14.691 -18.812 -6.060 1.00 46.62 94 ALA A C 1
ATOM 679 O O . ALA A 1 94 ? 14.611 -19.310 -7.184 1.00 46.62 94 ALA A O 1
ATOM 680 N N . ASP A 1 95 ? 14.858 -19.511 -4.937 1.00 46.31 95 ASP A N 1
ATOM 681 C CA . ASP A 1 95 ? 14.804 -20.966 -4.843 1.00 46.31 95 ASP A CA 1
ATOM 682 C C . ASP A 1 95 ? 13.679 -21.508 -5.728 1.00 46.31 95 ASP A C 1
ATOM 684 O O . ASP A 1 95 ? 12.553 -20.995 -5.711 1.00 46.31 95 ASP A O 1
ATOM 688 N N . ALA A 1 96 ? 13.965 -22.555 -6.503 1.00 48.84 96 ALA A N 1
ATOM 689 C CA . ALA A 1 96 ? 12.978 -23.194 -7.376 1.00 48.84 96 ALA A CA 1
ATOM 690 C C . ALA A 1 96 ? 11.691 -23.560 -6.606 1.00 48.84 96 ALA A C 1
ATOM 692 O O . ALA A 1 96 ? 10.589 -23.516 -7.156 1.00 48.84 96 ALA A O 1
ATOM 693 N N . GLU A 1 97 ? 11.827 -23.816 -5.303 1.00 45.22 97 GLU A N 1
ATOM 694 C CA . GLU A 1 97 ? 10.740 -24.059 -4.362 1.00 45.22 97 GLU A CA 1
ATOM 695 C C . GLU A 1 97 ? 9.776 -22.868 -4.210 1.00 45.22 97 GLU A C 1
ATOM 697 O O . GLU A 1 97 ? 8.565 -23.071 -4.122 1.00 45.22 97 GLU A O 1
ATOM 702 N N . VAL A 1 98 ? 10.269 -21.626 -4.246 1.00 57.12 98 VAL A N 1
ATOM 703 C CA . VAL A 1 98 ? 9.451 -20.401 -4.168 1.00 57.12 98 VAL A CA 1
ATOM 704 C C . VAL A 1 98 ? 8.646 -20.215 -5.451 1.00 57.12 98 VAL A C 1
ATOM 706 O O . VAL A 1 98 ? 7.456 -19.900 -5.390 1.00 57.12 98 VAL A O 1
ATOM 709 N N . VAL A 1 99 ? 9.259 -20.459 -6.614 1.00 55.84 99 VAL A N 1
ATOM 710 C CA . VAL A 1 99 ? 8.580 -20.394 -7.921 1.00 55.84 99 VAL A CA 1
ATOM 711 C C . VAL A 1 99 ? 7.494 -21.465 -8.011 1.00 55.84 99 VAL A C 1
ATOM 713 O O . VAL A 1 99 ? 6.367 -21.189 -8.433 1.00 55.84 99 VAL A O 1
ATOM 716 N N . GLU A 1 100 ? 7.793 -22.675 -7.547 1.00 51.84 100 GLU A N 1
ATOM 717 C CA . GLU A 1 100 ? 6.840 -23.777 -7.527 1.00 51.84 100 GLU A CA 1
ATOM 718 C C . GLU A 1 100 ? 5.718 -23.549 -6.498 1.00 51.84 100 GLU A C 1
ATOM 720 O O . GLU A 1 100 ? 4.545 -23.804 -6.780 1.00 51.84 100 GLU A O 1
ATOM 725 N N . ALA A 1 101 ? 6.037 -23.001 -5.321 1.00 60.16 101 ALA A N 1
ATOM 726 C CA . ALA A 1 101 ? 5.054 -22.614 -4.314 1.00 60.16 101 ALA A CA 1
ATOM 727 C C . ALA A 1 101 ? 4.110 -21.523 -4.834 1.00 60.16 101 ALA A C 1
ATOM 729 O O . ALA A 1 101 ? 2.895 -21.629 -4.635 1.00 60.16 101 ALA A O 1
ATOM 730 N N . LEU A 1 102 ? 4.635 -20.530 -5.562 1.00 66.19 102 LEU A N 1
ATOM 731 C CA . LEU A 1 102 ? 3.816 -19.522 -6.234 1.00 66.19 102 LEU A CA 1
ATOM 732 C C . LEU A 1 102 ? 2.917 -20.156 -7.299 1.00 66.19 102 LEU A C 1
ATOM 734 O O . LEU A 1 102 ? 1.722 -19.866 -7.336 1.00 66.19 102 LEU A O 1
ATOM 738 N N . GLY A 1 103 ? 3.454 -21.060 -8.123 1.00 57.28 103 GLY A N 1
ATOM 739 C CA . GLY A 1 103 ? 2.685 -21.787 -9.136 1.00 57.28 103 GLY A CA 1
ATOM 740 C C . GLY A 1 103 ? 1.540 -22.606 -8.529 1.00 57.28 103 GLY A C 1
ATOM 741 O O . GLY A 1 103 ? 0.401 -22.543 -8.997 1.00 57.28 103 GLY A O 1
ATOM 742 N N . ARG A 1 104 ? 1.803 -23.313 -7.422 1.00 65.06 104 ARG A N 1
ATOM 743 C CA . ARG A 1 104 ? 0.788 -24.071 -6.672 1.00 65.06 104 ARG A CA 1
ATOM 744 C C . ARG A 1 104 ? -0.277 -23.161 -6.069 1.00 65.06 104 ARG A C 1
ATOM 746 O O . ARG A 1 104 ? -1.461 -23.495 -6.122 1.00 65.06 104 ARG A O 1
ATOM 753 N N . LEU A 1 105 ? 0.117 -22.013 -5.519 1.00 64.81 105 LEU A N 1
ATOM 754 C CA . LEU A 1 105 ? -0.821 -21.025 -4.988 1.00 64.81 105 LEU A CA 1
ATOM 755 C C . LEU A 1 105 ? -1.706 -20.451 -6.101 1.00 64.81 105 LEU A C 1
ATOM 757 O O . LEU A 1 105 ? -2.921 -20.364 -5.934 1.00 64.81 105 LEU A O 1
ATOM 761 N N . MET A 1 106 ? -1.119 -20.130 -7.255 1.00 62.19 106 MET 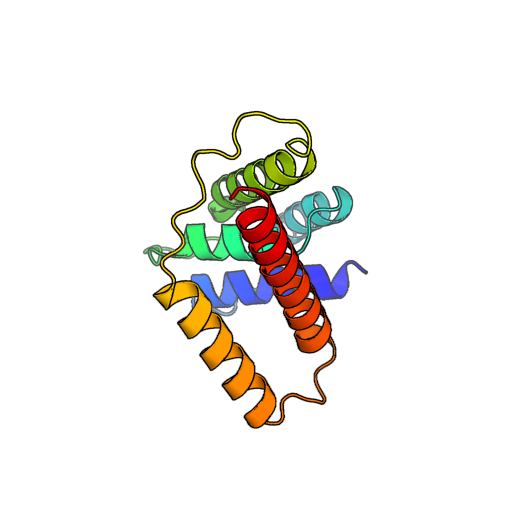A N 1
ATOM 762 C CA . MET A 1 106 ? -1.855 -19.645 -8.420 1.00 62.19 106 MET A CA 1
ATOM 763 C C . MET A 1 106 ? -2.881 -20.667 -8.921 1.00 62.19 106 MET A C 1
ATOM 765 O O . MET A 1 106 ? -4.031 -20.294 -9.148 1.00 62.19 106 MET A O 1
ATOM 769 N N . ASN A 1 107 ? -2.515 -21.948 -9.023 1.00 58.97 107 ASN A N 1
ATOM 770 C CA . ASN A 1 107 ? -3.450 -23.002 -9.430 1.00 58.97 107 ASN A CA 1
ATOM 771 C C . ASN A 1 107 ? -4.602 -23.161 -8.429 1.00 58.97 107 ASN A C 1
ATOM 773 O O . ASN A 1 107 ? -5.763 -23.194 -8.831 1.00 58.97 107 ASN A O 1
ATOM 777 N N . ARG A 1 108 ? -4.316 -23.125 -7.121 1.00 57.47 108 ARG A N 1
ATOM 778 C CA . ARG A 1 108 ? -5.361 -23.179 -6.082 1.00 57.47 108 ARG A CA 1
ATOM 779 C C . ARG A 1 108 ? -6.325 -21.994 -6.148 1.00 57.47 108 ARG A C 1
ATOM 781 O O . ARG A 1 108 ? -7.516 -22.175 -5.925 1.00 57.47 108 ARG A O 1
ATOM 788 N N . LEU A 1 109 ? -5.843 -20.794 -6.472 1.00 60.06 109 LEU A N 1
ATOM 789 C CA . LEU A 1 109 ? -6.694 -19.606 -6.632 1.00 60.06 109 LEU A CA 1
ATOM 790 C C . LEU A 1 109 ? -7.602 -19.696 -7.869 1.00 60.06 109 LEU A C 1
ATOM 792 O O . LEU A 1 109 ? -8.728 -19.195 -7.848 1.00 60.06 109 LEU A O 1
ATOM 796 N N . VAL A 1 110 ? -7.131 -20.343 -8.938 1.00 59.22 110 VAL A N 1
ATOM 797 C CA . VAL A 1 110 ? -7.920 -20.604 -10.152 1.00 59.22 110 VAL A CA 1
ATOM 798 C C . VAL A 1 110 ? -8.980 -21.685 -9.906 1.00 59.22 110 VAL A C 1
ATOM 800 O O . VAL A 1 110 ? -10.124 -21.526 -10.350 1.00 59.22 110 VAL A O 1
ATOM 803 N N . ASP A 1 111 ? -8.625 -22.738 -9.167 1.00 51.28 111 ASP A N 1
ATOM 804 C CA . ASP A 1 111 ? -9.515 -23.853 -8.819 1.00 51.28 111 ASP A CA 1
ATOM 805 C C . ASP A 1 111 ? -10.572 -23.464 -7.776 1.00 51.28 111 ASP A C 1
ATOM 807 O O . ASP A 1 111 ? -11.708 -23.926 -7.849 1.00 51.28 111 ASP A O 1
ATOM 811 N N . ALA A 1 112 ? -10.261 -22.524 -6.876 1.00 57.56 112 ALA A N 1
ATOM 812 C CA . ALA A 1 112 ? -11.199 -21.975 -5.891 1.00 57.56 112 ALA A CA 1
ATOM 813 C C . ALA A 1 112 ? -12.320 -21.094 -6.491 1.00 57.56 112 ALA A C 1
ATOM 815 O O . ALA A 1 112 ? -13.093 -20.484 -5.754 1.00 57.56 112 ALA A O 1
ATOM 816 N N . GLY A 1 113 ? -12.436 -20.996 -7.821 1.00 48.81 113 GLY A N 1
ATOM 817 C CA . GLY A 1 113 ? -13.590 -20.364 -8.467 1.00 48.81 113 GLY A CA 1
ATOM 818 C C . GLY A 1 113 ? -13.611 -18.832 -8.418 1.00 48.81 113 GLY A C 1
ATOM 819 O O . GLY A 1 113 ? -14.639 -18.225 -8.710 1.00 48.81 113 GLY A O 1
ATOM 820 N N . LEU A 1 114 ? -12.480 -18.168 -8.155 1.00 53.62 114 LEU A N 1
ATOM 821 C CA . LEU A 1 114 ? -12.353 -16.696 -8.130 1.00 53.62 114 LEU A CA 1
ATOM 822 C C . LEU A 1 114 ? -12.450 -16.028 -9.524 1.00 53.62 114 LEU A C 1
ATOM 824 O O . LEU A 1 114 ? -12.078 -14.866 -9.700 1.00 53.62 114 LEU A O 1
ATOM 828 N N . ARG A 1 115 ? -12.989 -16.732 -10.533 1.00 45.25 115 ARG A N 1
ATOM 829 C CA . ARG A 1 115 ? -13.075 -16.302 -11.944 1.00 45.25 115 ARG A CA 1
ATOM 830 C C . ARG A 1 115 ? -13.873 -15.005 -12.152 1.00 45.25 115 ARG A C 1
ATOM 832 O O . ARG A 1 115 ? -13.736 -14.387 -13.209 1.00 45.25 115 ARG A O 1
ATOM 839 N N . HIS A 1 116 ? -14.649 -14.569 -11.158 1.00 46.41 116 HIS A N 1
ATOM 840 C CA . HIS A 1 116 ? -15.547 -13.415 -11.253 1.00 46.41 116 HIS A CA 1
ATOM 841 C C . HIS A 1 116 ? -15.067 -12.13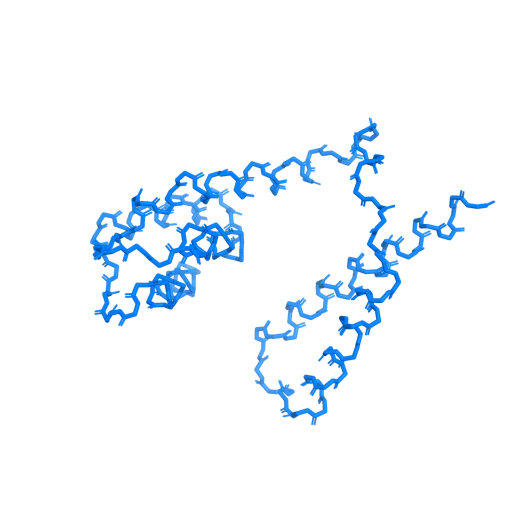3 -10.545 1.00 46.41 116 HIS A C 1
ATOM 843 O O . HIS A 1 116 ? -15.696 -11.095 -10.730 1.00 46.41 116 HIS A O 1
ATOM 849 N N . GLN A 1 117 ? -13.943 -12.135 -9.813 1.00 46.41 117 GLN A N 1
ATOM 850 C CA . GLN A 1 117 ? -13.368 -10.888 -9.283 1.00 46.41 117 GLN A CA 1
ATOM 851 C C . GLN A 1 117 ? -12.308 -10.319 -10.240 1.00 46.41 117 GLN A C 1
ATOM 853 O O . GLN A 1 117 ? -11.161 -10.766 -10.292 1.00 46.41 117 GLN A O 1
ATOM 858 N N . ALA A 1 118 ? -12.707 -9.289 -10.994 1.00 47.75 118 ALA A N 1
ATOM 859 C CA . ALA A 1 118 ? -11.877 -8.550 -11.948 1.00 47.75 118 ALA A CA 1
ATOM 860 C C . ALA A 1 118 ? -10.475 -8.118 -11.445 1.00 47.75 118 ALA A C 1
ATOM 862 O O . ALA A 1 118 ? -9.527 -8.258 -12.225 1.00 47.75 118 ALA A O 1
ATOM 863 N N . PRO A 1 119 ? -10.276 -7.652 -10.192 1.00 53.22 119 PRO A N 1
ATOM 864 C CA . PRO A 1 119 ? -8.962 -7.162 -9.767 1.00 53.22 119 PRO A CA 1
ATOM 865 C C . PRO A 1 119 ? -7.910 -8.275 -9.647 1.00 53.22 119 PRO A C 1
ATOM 867 O O . PRO A 1 119 ? -6.753 -8.066 -10.014 1.00 53.22 119 PRO A O 1
ATOM 870 N N . LEU A 1 120 ? -8.301 -9.490 -9.244 1.00 52.19 120 LEU A N 1
ATOM 871 C CA . LEU A 1 120 ? -7.365 -10.612 -9.095 1.00 52.19 120 LEU A CA 1
ATOM 872 C C . LEU A 1 120 ? -6.819 -11.094 -10.443 1.00 52.19 120 LEU A C 1
ATOM 874 O O . LEU A 1 120 ? -5.653 -11.462 -10.538 1.00 52.19 120 LEU A O 1
ATOM 878 N N . ARG A 1 121 ? -7.610 -11.020 -11.522 1.00 53.97 121 ARG A N 1
ATOM 879 C CA . ARG A 1 121 ? -7.148 -11.394 -12.872 1.00 53.97 121 ARG A CA 1
ATOM 880 C C . ARG A 1 121 ? -6.055 -10.469 -13.399 1.00 53.97 121 ARG A C 1
ATOM 882 O O . ARG A 1 121 ? -5.184 -10.928 -14.134 1.00 53.97 121 ARG A O 1
ATOM 889 N N . ILE A 1 122 ? -6.113 -9.184 -13.057 1.00 58.00 122 ILE A N 1
ATOM 890 C CA . ILE A 1 122 ? -5.118 -8.194 -13.485 1.00 58.00 122 ILE A CA 1
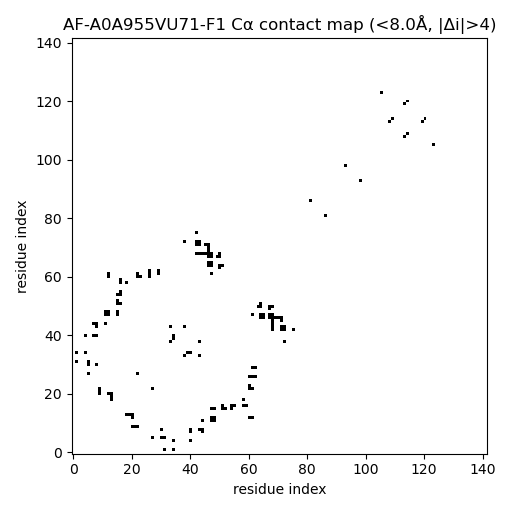ATOM 891 C C . ILE A 1 122 ? -3.803 -8.454 -12.753 1.00 58.00 122 ILE A C 1
ATOM 893 O O . ILE A 1 122 ? -2.761 -8.558 -13.397 1.00 58.00 122 ILE A O 1
ATOM 897 N N . VAL A 1 123 ? -3.872 -8.651 -11.434 1.00 61.66 123 VAL A N 1
ATOM 898 C CA . VAL A 1 123 ? -2.700 -8.951 -10.603 1.00 61.66 123 VAL A CA 1
ATOM 899 C C . VAL A 1 123 ? -2.069 -10.284 -11.011 1.00 61.66 123 VAL A C 1
ATOM 901 O O . VAL A 1 123 ? -0.874 -10.327 -11.286 1.00 61.66 123 VAL A O 1
ATOM 904 N N . LEU A 1 124 ? -2.861 -11.348 -11.169 1.00 60.84 124 LEU A N 1
ATOM 905 C CA . LEU A 1 124 ? -2.355 -12.665 -11.573 1.00 60.84 124 LEU A CA 1
ATOM 906 C C . LEU A 1 124 ? -1.727 -12.649 -12.971 1.00 60.84 124 LEU A C 1
ATOM 908 O O . LEU A 1 124 ? -0.688 -13.268 -13.184 1.00 60.84 124 LEU A O 1
ATOM 912 N N . ARG A 1 125 ? -2.307 -11.909 -13.925 1.00 65.44 125 ARG A N 1
ATOM 913 C CA . ARG A 1 125 ? -1.728 -11.761 -15.268 1.00 65.44 125 ARG A CA 1
ATOM 914 C C . ARG A 1 125 ? -0.403 -11.000 -15.231 1.00 65.44 125 ARG A C 1
ATOM 916 O O . ARG A 1 125 ? 0.516 -11.357 -15.964 1.00 65.44 125 ARG A O 1
ATOM 923 N N . GLN A 1 126 ? -0.311 -9.961 -14.403 1.00 66.62 126 GLN A N 1
ATOM 924 C CA . GLN A 1 126 ? 0.907 -9.167 -14.257 1.00 66.62 126 GLN A CA 1
ATOM 925 C C . GLN A 1 126 ? 2.032 -9.999 -13.632 1.00 66.62 126 GLN A C 1
ATOM 927 O O . GLN A 1 126 ? 3.137 -10.028 -14.168 1.00 66.62 126 GLN A O 1
ATOM 932 N N . VAL A 1 127 ? 1.726 -10.736 -12.561 1.00 69.56 127 VAL A N 1
ATOM 933 C CA . VAL A 1 127 ? 2.673 -11.641 -11.891 1.00 69.56 127 VAL A CA 1
ATOM 934 C C . VAL A 1 127 ? 3.133 -12.748 -12.839 1.00 69.56 127 VAL A C 1
ATOM 936 O O . VAL A 1 127 ? 4.329 -13.001 -12.950 1.00 69.56 127 VAL A O 1
ATOM 939 N N . TRP A 1 128 ? 2.214 -13.350 -13.599 1.00 69.50 128 TRP A N 1
ATOM 940 C CA . TRP A 1 128 ? 2.559 -14.391 -14.568 1.00 69.50 128 TRP A CA 1
ATOM 941 C C . TRP A 1 128 ? 3.495 -13.885 -15.673 1.00 69.50 128 TRP A C 1
ATOM 943 O O . TRP A 1 128 ? 4.478 -14.545 -15.997 1.00 69.50 128 TRP A O 1
ATOM 953 N N . LYS A 1 129 ? 3.248 -12.682 -16.211 1.00 71.69 129 LYS A N 1
ATOM 954 C CA . LYS A 1 129 ? 4.151 -12.066 -17.195 1.00 71.69 129 LYS A CA 1
ATOM 955 C C . LYS A 1 129 ? 5.548 -11.817 -16.632 1.00 71.69 129 LYS A C 1
ATOM 957 O O . LYS A 1 129 ? 6.521 -11.987 -17.358 1.00 71.69 129 LYS A O 1
ATOM 962 N N . GLN A 1 130 ? 5.652 -11.407 -15.368 1.00 68.00 130 GLN A N 1
ATOM 963 C CA . GLN A 1 130 ? 6.953 -11.176 -14.740 1.00 68.00 130 GLN A CA 1
ATOM 964 C C . GLN A 1 130 ? 7.709 -12.476 -14.476 1.00 68.00 130 GL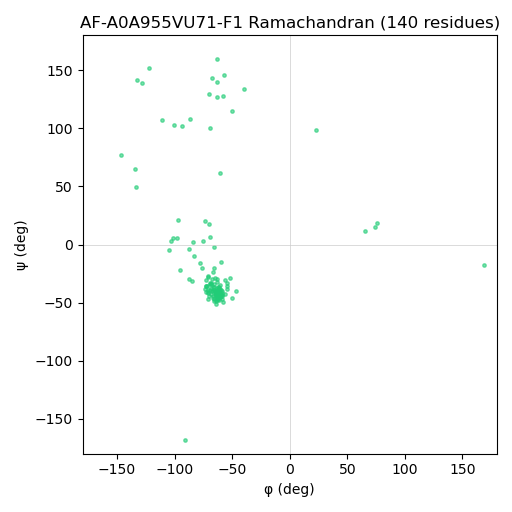N A C 1
ATOM 966 O O . GLN A 1 130 ? 8.908 -12.533 -14.721 1.00 68.00 130 GLN A O 1
ATOM 971 N N . LEU A 1 131 ? 7.014 -13.534 -14.058 1.00 68.81 131 LEU A N 1
ATOM 972 C CA . LEU A 1 131 ? 7.623 -14.853 -13.901 1.00 68.81 131 LEU A CA 1
ATOM 973 C C . LEU A 1 131 ? 8.100 -15.428 -15.238 1.00 68.81 131 LEU A C 1
ATOM 975 O O . LEU A 1 131 ? 9.214 -15.939 -15.314 1.00 68.81 131 LEU A O 1
ATOM 979 N N . ASN A 1 132 ? 7.305 -15.300 -16.305 1.00 65.12 132 ASN A N 1
ATOM 980 C CA . ASN A 1 132 ? 7.700 -15.821 -17.612 1.00 65.12 132 ASN A CA 1
ATOM 981 C C . ASN A 1 132 ? 8.878 -15.041 -18.213 1.00 65.12 132 ASN A C 1
ATOM 983 O O . ASN A 1 132 ? 9.785 -15.646 -18.769 1.00 65.12 132 ASN A O 1
ATOM 987 N N . SER A 1 133 ? 8.924 -13.717 -18.027 1.00 62.31 133 SER A N 1
ATOM 988 C CA . SER A 1 133 ? 10.068 -12.921 -18.485 1.00 62.31 133 SER A CA 1
ATOM 989 C C . SER A 1 133 ? 11.336 -13.165 -17.665 1.00 62.31 133 SER A C 1
ATOM 991 O O . SER A 1 133 ? 12.438 -12.969 -18.168 1.00 62.31 133 SER A O 1
ATOM 993 N N . LEU A 1 134 ? 11.218 -13.557 -16.392 1.00 61.50 134 LEU A N 1
ATOM 994 C CA . LEU A 1 134 ? 12.360 -14.000 -15.586 1.00 61.50 134 LEU A CA 1
ATOM 995 C C . LEU A 1 134 ? 12.870 -15.358 -16.070 1.00 61.50 134 LEU A C 1
ATOM 997 O O . LEU A 1 134 ? 14.069 -15.508 -16.272 1.00 61.50 134 LEU A O 1
ATOM 1001 N N . LYS A 1 135 ? 11.960 -16.299 -16.342 1.00 61.75 135 LYS A N 1
ATOM 1002 C CA . LYS A 1 135 ? 12.306 -17.608 -16.899 1.00 61.75 135 LYS A CA 1
ATOM 1003 C C . LYS A 1 135 ? 13.045 -17.484 -18.238 1.00 61.75 135 LYS A C 1
ATOM 1005 O O . LYS A 1 135 ? 14.125 -18.042 -18.375 1.00 61.75 135 LYS A O 1
ATOM 1010 N N . GLU A 1 136 ? 12.518 -16.699 -19.178 1.00 62.69 136 GLU A N 1
ATOM 1011 C CA . GLU A 1 136 ? 13.148 -16.476 -20.491 1.00 62.69 136 GLU A CA 1
ATOM 1012 C C . GLU A 1 136 ? 14.543 -15.839 -20.363 1.00 62.69 136 GLU A C 1
ATOM 1014 O O . GLU A 1 136 ? 15.471 -16.211 -21.075 1.00 62.69 136 GLU A O 1
ATOM 1019 N N . ARG A 1 137 ? 14.728 -14.909 -19.418 1.00 59.81 137 ARG A N 1
ATOM 1020 C CA . ARG A 1 137 ? 16.038 -14.290 -19.160 1.00 59.81 137 ARG A CA 1
ATOM 1021 C C . ARG A 1 137 ? 17.052 -15.265 -18.564 1.00 59.81 137 ARG A C 1
ATOM 1023 O O . ARG A 1 137 ? 18.229 -15.154 -18.883 1.00 59.81 137 ARG A O 1
ATOM 1030 N N . CYS A 1 138 ? 16.610 -16.213 -17.741 1.00 48.97 138 CYS A N 1
ATOM 1031 C CA . CYS A 1 138 ? 17.467 -17.278 -17.222 1.00 48.97 138 CYS A CA 1
ATOM 1032 C C . CYS A 1 138 ? 17.817 -18.318 -18.300 1.00 48.97 138 CYS A C 1
ATOM 1034 O O . CYS A 1 138 ? 18.940 -18.806 -18.320 1.00 48.97 138 CYS A O 1
ATOM 1036 N N . GLU A 1 139 ? 16.893 -18.630 -19.214 1.00 53.06 139 GLU A N 1
ATOM 1037 C CA . GLU A 1 139 ? 17.127 -19.581 -20.314 1.00 53.06 139 GLU A CA 1
ATOM 1038 C C . GLU A 1 139 ? 18.080 -19.031 -21.391 1.00 53.06 139 GLU A C 1
ATOM 1040 O O . GLU A 1 139 ? 18.793 -19.805 -22.017 1.00 53.06 139 GLU A O 1
ATOM 1045 N N . HIS A 1 140 ? 18.138 -17.709 -21.584 1.00 51.62 140 HIS A N 1
ATOM 1046 C CA . HIS A 1 140 ? 19.064 -17.055 -22.521 1.00 51.62 140 HIS A CA 1
ATOM 1047 C C . HIS A 1 140 ? 20.447 -16.718 -21.932 1.00 51.62 140 HIS A C 1
ATOM 1049 O O . HIS A 1 140 ? 21.304 -16.209 -22.655 1.00 51.62 140 HIS A O 1
ATOM 1055 N N . ALA A 1 141 ? 20.659 -16.960 -20.635 1.00 46.75 141 ALA A N 1
ATOM 1056 C CA . ALA A 1 141 ? 21.921 -16.704 -19.934 1.00 46.75 141 ALA A CA 1
ATOM 1057 C C . ALA A 1 141 ? 22.814 -17.959 -19.790 1.00 46.75 141 ALA A C 1
ATOM 1059 O O . ALA A 1 141 ? 23.855 -17.887 -19.135 1.00 46.75 141 ALA A O 1
ATOM 1060 N N . LEU A 1 142 ? 22.410 -19.083 -20.397 1.00 41.81 142 LEU A N 1
ATOM 1061 C CA . LEU A 1 142 ? 23.136 -20.358 -20.504 1.00 41.81 142 LEU A CA 1
ATOM 1062 C C . LEU A 1 142 ? 23.535 -20.620 -21.961 1.00 41.81 142 LEU A C 1
ATOM 1064 O O . LEU A 1 142 ? 24.633 -21.185 -22.161 1.00 41.81 142 LEU A O 1
#

pLDDT: mean 70.71, std 17.36, range [36.84, 93.25]

Solvent-accessible surface area (backbone atoms only — not comparable to full-atom values): 8328 Å² total; per-residue (Å²): 124,66,66,66,46,50,54,51,48,36,52,38,50,28,69,42,58,74,47,97,56,74,71,48,76,67,38,48,54,51,53,50,49,43,52,73,70,68,52,58,58,68,42,46,33,52,8,35,46,60,52,28,69,62,67,64,97,60,92,72,62,56,78,70,21,41,68,40,22,51,51,36,46,50,55,55,48,48,66,67,65,54,82,59,90,78,83,73,79,83,78,75,80,77,50,69,65,57,59,50,51,49,52,52,51,52,51,50,49,61,71,70,62,54,85,81,50,70,70,59,56,56,52,53,51,52,51,49,52,53,52,52,56,51,50,54,54,58,66,74,73,113

Secondary structure (DSSP, 8-state):
-HHHHHHHHHHHHHHHH-S--PPPHHHHHHHHHHHHTT--HHHHHHHHHHHHSS--SS---HHHHHHHHHHHHHHHHHHHHTTSSSSGGGS----HHHHHHHHHHHHHHHHTTGGG-HHHHHHHHHHHHHHHHHHHHHHTT-

Foldseek 3Di:
DVPVLQVLLLVLLCVLAVDNDDADPVLSVVSVVCVVVVHDSVLQSVLSCVLSVPRDPDRDHVVSSVVSSVVSVVVVVCVVVVPDDDPPPPPPPPPVVNVVVVVVVLVVCVVVVPPPDVVVVVVSVVVVVVVVVVVVVVVVVD

Mean predicted aligned error: 15.22 Å

Sequence (142 aa):
MTGEFLAAVEQALLAGTGRGLMLSAMDVQLARRWARAGVPAAVVVAGIERAFAHKPRTTRGLAYAAPAVEEAIRAWQALQVGGGTDDAAAVVEADAEVVEALGRLMNRLVDAGLRHQAPLRIVLRQVWKQLNSLKERCEHAL

Radius of gyration: 17.51 Å; Cα contacts (8 Å, |Δi|>4): 88; chains: 1; bounding box: 40×38×44 Å

Nearest PDB structures (foldseek):
  6dda-assembly2_A  TM=2.771E-01  e=6.435E+00  Homo sapiens
  1ovl-assembly1_C  TM=3.093E-01  e=8.614E+00  Homo sapiens